Protein AF-A0AAJ2PA47-F1 (afdb_monomer_lite)

Foldseek 3Di:
DDDDPAPPDFFKKKKKWWWFDDLQTRHGDPPTDIAIWMDGFQDDPPDPHRDDTDQPDVSRHDDAQIKIAMKMAHPVRPDIDHPDPVCVNVSNGIDGDDD

Organism: NCBI:txid29562

Structure (mmCIF, N/CA/C/O backbone):
data_AF-A0AAJ2PA47-F1
#
_entry.id   AF-A0AAJ2PA47-F1
#
loop_
_atom_site.group_PDB
_atom_site.id
_atom_site.type_symbol
_atom_site.label_atom_id
_atom_site.label_alt_id
_atom_site.label_comp_id
_atom_site.label_asym_id
_atom_site.label_entity_id
_atom_site.label_seq_id
_atom_site.pdbx_PDB_ins_code
_atom_site.Cartn_x
_atom_site.Cartn_y
_atom_site.Cartn_z
_atom_site.occupancy
_atom_site.B_iso_or_equiv
_atom_site.auth_seq_id
_atom_site.auth_comp_id
_atom_site.auth_asym_id
_atom_site.auth_atom_id
_atom_site.pdbx_PDB_model_num
ATOM 1 N N . MET A 1 1 ? 16.537 3.373 6.896 1.00 30.55 1 MET A N 1
ATOM 2 C CA . MET A 1 1 ? 17.120 2.052 6.575 1.00 30.55 1 MET A CA 1
ATOM 3 C C . MET A 1 1 ? 16.456 1.559 5.300 1.00 30.55 1 MET A C 1
ATOM 5 O O . MET A 1 1 ? 15.303 1.162 5.349 1.00 30.55 1 MET A O 1
ATOM 9 N N . HIS A 1 2 ? 17.131 1.663 4.155 1.00 33.91 2 HIS A N 1
ATOM 10 C CA . HIS A 1 2 ? 16.572 1.324 2.843 1.00 33.91 2 HIS A CA 1
ATOM 11 C C . HIS A 1 2 ? 17.390 0.188 2.233 1.00 33.91 2 HIS A C 1
ATOM 13 O O . HIS A 1 2 ? 18.362 0.434 1.530 1.00 33.91 2 HIS A O 1
ATOM 19 N N . HIS A 1 3 ? 17.025 -1.063 2.509 1.00 34.19 3 HIS A N 1
ATOM 20 C CA . HIS A 1 3 ? 17.560 -2.188 1.741 1.00 34.19 3 HIS A CA 1
ATOM 21 C C . HIS A 1 3 ? 16.522 -2.609 0.693 1.00 34.19 3 HIS A C 1
ATOM 23 O O . HIS A 1 3 ? 15.747 -3.538 0.874 1.00 34.19 3 HIS A O 1
ATOM 29 N N . SER A 1 4 ? 16.513 -1.842 -0.400 1.00 46.66 4 SER A N 1
ATOM 30 C CA . SER A 1 4 ? 16.051 -2.218 -1.744 1.00 46.66 4 SER A CA 1
ATOM 31 C C . SER A 1 4 ? 14.628 -2.781 -1.956 1.00 46.66 4 SER A C 1
ATOM 33 O O . SER A 1 4 ? 14.509 -3.900 -2.452 1.00 46.66 4 SER A O 1
ATOM 35 N N . PRO A 1 5 ? 13.536 -2.007 -1.775 1.00 51.72 5 PRO A N 1
ATOM 36 C CA . PRO A 1 5 ? 12.240 -2.385 -2.353 1.00 51.72 5 PRO A CA 1
ATOM 37 C C . PRO A 1 5 ? 11.959 -1.796 -3.750 1.00 51.72 5 PRO A C 1
ATOM 39 O O . PRO A 1 5 ? 10.957 -2.160 -4.355 1.00 51.72 5 PRO A O 1
ATOM 42 N N . VAL A 1 6 ? 12.784 -0.882 -4.280 1.00 57.88 6 VAL A N 1
ATOM 43 C CA . VAL A 1 6 ? 12.347 -0.016 -5.400 1.00 57.88 6 VAL A CA 1
ATOM 44 C C . VAL A 1 6 ? 13.312 0.130 -6.579 1.00 57.88 6 VAL A C 1
ATOM 46 O O . VAL A 1 6 ? 12.890 0.591 -7.628 1.00 57.88 6 VAL A O 1
ATOM 49 N N . LYS A 1 7 ? 14.572 -0.308 -6.514 1.00 57.50 7 LYS A N 1
ATOM 50 C CA . LYS A 1 7 ? 15.458 -0.201 -7.688 1.00 57.50 7 LYS A CA 1
ATOM 51 C C . LYS A 1 7 ? 15.121 -1.290 -8.722 1.00 57.50 7 LYS A C 1
ATOM 53 O O . LYS A 1 7 ? 15.157 -2.474 -8.395 1.00 57.50 7 LYS A O 1
ATOM 58 N N . GLY A 1 8 ? 14.804 -0.902 -9.961 1.00 67.56 8 GLY A N 1
ATOM 59 C CA . GLY A 1 8 ? 14.585 -1.830 -11.088 1.00 67.56 8 GLY A CA 1
ATOM 60 C C . GLY A 1 8 ? 13.206 -2.506 -11.159 1.00 67.56 8 GLY A C 1
ATOM 61 O O . GLY A 1 8 ? 13.057 -3.527 -11.833 1.00 67.56 8 GLY A O 1
ATOM 62 N N . VAL A 1 9 ? 12.191 -1.987 -10.460 1.00 79.19 9 VAL A N 1
ATOM 63 C CA . VAL A 1 9 ? 10.796 -2.423 -10.658 1.00 79.19 9 VAL A CA 1
ATOM 64 C C . VAL A 1 9 ? 10.207 -1.792 -11.919 1.00 79.19 9 VAL A C 1
ATOM 66 O O . VAL A 1 9 ? 10.441 -0.624 -12.199 1.00 79.19 9 VAL A O 1
ATOM 69 N N . THR A 1 10 ? 9.434 -2.577 -12.669 1.00 85.88 10 THR A N 1
ATOM 70 C CA . THR A 1 10 ? 8.804 -2.183 -13.939 1.00 85.88 10 THR A CA 1
ATOM 71 C C . THR A 1 10 ? 7.321 -2.554 -13.945 1.00 85.88 10 THR A C 1
ATOM 73 O O . THR A 1 10 ? 6.855 -3.318 -13.087 1.00 85.88 10 THR A O 1
ATOM 76 N N . GLY A 1 11 ? 6.573 -2.045 -14.925 1.00 89.44 11 GLY A N 1
ATOM 77 C CA . GLY A 1 11 ? 5.177 -2.418 -15.161 1.00 89.44 11 GLY A CA 1
ATOM 78 C C . GLY A 1 11 ? 4.172 -1.798 -14.185 1.00 89.44 11 GLY A C 1
ATOM 79 O O . GLY A 1 11 ? 4.453 -0.805 -13.517 1.00 89.44 11 GLY A O 1
ATOM 80 N N . LYS A 1 12 ? 2.963 -2.368 -14.133 1.00 93.81 12 LYS A N 1
ATOM 81 C CA . LYS A 1 12 ? 1.838 -1.857 -13.333 1.00 93.81 12 LYS A CA 1
ATOM 82 C C . LYS A 1 12 ? 1.790 -2.493 -11.952 1.00 93.81 12 LYS A C 1
ATOM 84 O O . LYS A 1 12 ? 2.059 -3.686 -11.808 1.00 93.81 12 LYS A O 1
ATOM 89 N N . TRP A 1 13 ? 1.432 -1.690 -10.960 1.00 92.56 13 TRP A N 1
ATOM 90 C CA . TRP A 1 13 ? 1.390 -2.091 -9.563 1.00 92.56 13 TRP A CA 1
ATOM 91 C C . TRP A 1 13 ? 0.133 -1.585 -8.867 1.00 92.56 13 TRP A C 1
ATOM 93 O O . TRP A 1 13 ? -0.321 -0.459 -9.095 1.00 92.56 13 TRP A O 1
ATOM 103 N N . SER A 1 14 ? -0.349 -2.393 -7.932 1.00 91.88 14 SER A N 1
ATOM 104 C CA . SER A 1 14 ? -1.445 -2.095 -7.022 1.00 91.88 14 SER A CA 1
ATOM 105 C C . SER A 1 14 ? -0.931 -2.091 -5.581 1.00 91.88 14 SER A C 1
ATOM 107 O O . SER A 1 14 ? -0.362 -3.075 -5.109 1.00 91.88 14 SER A O 1
ATOM 109 N N . ALA A 1 15 ? -1.137 -0.983 -4.876 1.00 90.44 15 ALA A N 1
ATOM 110 C CA . ALA A 1 15 ? -0.926 -0.857 -3.442 1.00 90.44 15 ALA A CA 1
ATOM 111 C C . ALA A 1 15 ? -2.258 -1.008 -2.711 1.00 90.44 15 ALA A C 1
ATOM 113 O O . ALA A 1 15 ? -3.257 -0.398 -3.095 1.00 90.44 15 ALA A O 1
ATOM 114 N N . PHE A 1 16 ? -2.248 -1.772 -1.628 1.00 89.69 16 PHE A N 1
ATOM 115 C CA . PHE A 1 16 ?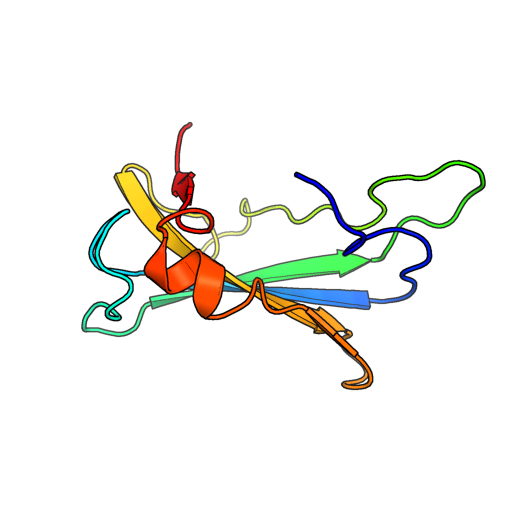 -3.378 -1.983 -0.737 1.00 89.69 16 PHE A CA 1
ATOM 116 C C . PHE A 1 16 ? -3.023 -1.408 0.628 1.00 89.69 16 PHE A C 1
ATOM 118 O O . PHE A 1 16 ? -2.053 -1.853 1.238 1.00 89.69 16 PHE A O 1
ATOM 125 N N . ALA A 1 17 ? -3.797 -0.430 1.089 1.00 89.50 17 ALA A N 1
ATOM 126 C CA . ALA A 1 17 ? -3.678 0.142 2.423 1.00 89.50 17 ALA A CA 1
ATOM 127 C C . ALA A 1 17 ? -4.803 -0.416 3.290 1.00 89.50 17 ALA A C 1
ATOM 129 O O . ALA A 1 17 ? -5.976 -0.193 2.993 1.00 89.50 17 ALA A O 1
ATOM 130 N N . THR A 1 18 ? -4.459 -1.147 4.344 1.00 89.88 18 THR A N 1
ATOM 131 C CA . THR A 1 18 ? -5.449 -1.746 5.248 1.00 89.88 18 THR A CA 1
ATOM 132 C C . THR A 1 18 ? -5.425 -1.022 6.584 1.00 89.88 18 THR A C 1
ATOM 134 O O . THR A 1 18 ? -4.348 -0.851 7.149 1.00 89.88 18 THR A O 1
ATOM 137 N N . GLU A 1 19 ? -6.586 -0.564 7.062 1.00 88.88 19 GLU A N 1
ATOM 138 C CA . GLU A 1 19 ? -6.685 0.167 8.331 1.00 88.88 19 GLU A CA 1
ATOM 139 C C . GLU A 1 19 ? -6.389 -0.762 9.520 1.00 88.88 19 GLU A C 1
ATOM 141 O O . GLU A 1 19 ? -6.927 -1.869 9.615 1.00 88.88 19 GLU A O 1
ATOM 146 N N . VAL A 1 20 ? -5.541 -0.286 10.430 1.00 86.12 20 VAL A N 1
ATOM 147 C CA . VAL A 1 20 ? -5.150 -0.966 11.672 1.00 86.12 20 VAL A CA 1
ATOM 148 C C . VAL A 1 20 ? -5.473 -0.092 12.882 1.00 86.12 20 VAL A C 1
ATOM 150 O O . VAL A 1 20 ? -5.756 1.102 12.748 1.00 86.12 20 VAL A O 1
ATOM 153 N N . LYS A 1 21 ? -5.473 -0.686 14.076 1.00 85.69 21 LYS A N 1
ATOM 154 C CA . LYS A 1 21 ? -5.900 -0.001 15.303 1.00 85.69 21 LYS A CA 1
ATOM 155 C C . LYS A 1 21 ? -5.000 1.168 15.691 1.00 85.69 21 LYS A C 1
ATOM 157 O O 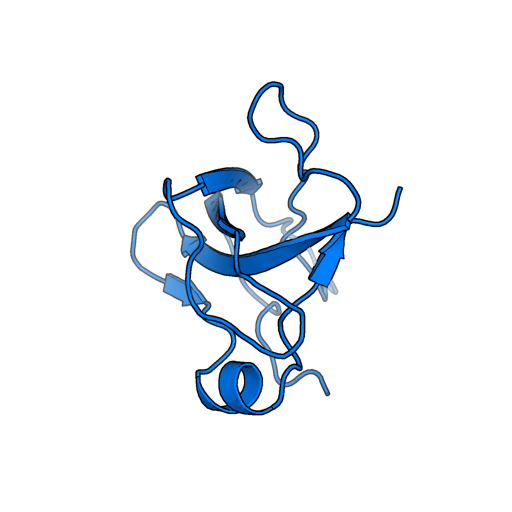. LYS A 1 21 ? -5.518 2.205 16.107 1.00 85.69 21 LYS A O 1
ATOM 162 N N . SER A 1 22 ? -3.680 1.018 15.598 1.00 81.81 22 SER A N 1
ATOM 163 C CA . SER A 1 22 ? -2.744 2.083 15.973 1.00 81.81 22 SER A CA 1
ATOM 164 C C . SER A 1 22 ? -1.368 1.911 15.335 1.00 81.81 22 SER A C 1
ATOM 166 O O . SER A 1 22 ? -1.076 0.879 14.735 1.00 81.81 22 SER A O 1
ATOM 168 N N . LEU A 1 23 ? -0.489 2.907 15.522 1.00 73.12 23 LEU A N 1
ATOM 169 C CA . LEU A 1 23 ? 0.938 2.777 15.196 1.00 73.12 23 LEU A CA 1
ATOM 170 C C . LEU A 1 23 ? 1.572 1.554 15.849 1.00 73.12 23 LEU A C 1
ATOM 172 O O . LEU A 1 23 ? 2.489 0.999 15.261 1.00 73.12 23 LEU A O 1
ATOM 176 N N . THR A 1 24 ? 1.081 1.171 17.034 1.00 76.19 24 THR A N 1
ATOM 177 C CA . THR A 1 24 ? 1.637 0.099 17.858 1.00 76.19 24 THR A CA 1
ATOM 178 C C . THR A 1 24 ? 0.846 -1.196 17.865 1.00 76.19 24 THR A C 1
ATOM 180 O O . THR A 1 24 ? 1.203 -2.130 18.580 1.00 76.19 24 THR A O 1
ATOM 183 N N . ASP A 1 25 ? -0.244 -1.237 17.108 1.00 78.25 25 ASP A N 1
ATOM 184 C CA . ASP A 1 25 ? -1.174 -2.350 17.061 1.00 78.25 25 ASP A CA 1
ATOM 185 C C . ASP A 1 25 ? -1.651 -2.542 15.620 1.00 78.25 25 ASP A C 1
ATOM 187 O O . ASP A 1 25 ? -2.566 -1.868 15.137 1.00 78.25 25 ASP A O 1
ATOM 191 N N . ASN A 1 26 ? -1.017 -3.507 14.955 1.00 75.69 26 ASN A N 1
ATOM 192 C CA . ASN A 1 26 ? -1.309 -3.900 13.581 1.00 75.69 26 ASN A CA 1
ATOM 193 C C . ASN A 1 26 ? -2.537 -4.815 13.450 1.00 75.69 26 ASN A C 1
ATOM 195 O O . ASN A 1 26 ? -2.792 -5.362 12.376 1.00 75.69 26 ASN A O 1
ATOM 199 N N . THR A 1 27 ? -3.321 -4.982 14.519 1.00 82.44 27 THR A N 1
ATOM 200 C CA . THR A 1 27 ? -4.612 -5.660 14.424 1.00 82.44 27 THR A CA 1
ATOM 201 C C . THR A 1 27 ? -5.539 -4.865 13.507 1.00 82.44 27 THR A C 1
ATOM 203 O O . THR A 1 27 ? -5.672 -3.644 13.625 1.00 82.44 27 THR A O 1
ATOM 206 N N . LEU A 1 28 ? -6.205 -5.579 12.603 1.00 84.56 28 LEU A N 1
ATOM 207 C CA . LEU A 1 28 ? -7.184 -5.015 11.681 1.00 84.56 28 LEU A CA 1
ATOM 208 C C . LEU A 1 28 ? -8.375 -4.426 12.448 1.00 84.56 28 LEU A C 1
ATOM 210 O O . LEU A 1 28 ? -8.794 -4.956 13.482 1.00 84.56 28 LEU A O 1
ATOM 214 N N . VAL A 1 29 ? -8.924 -3.331 11.931 1.00 87.19 29 VAL A N 1
ATOM 215 C CA . VAL A 1 29 ? -10.180 -2.763 12.438 1.00 87.19 29 VAL A CA 1
ATOM 216 C C . VAL A 1 29 ? -11.389 -3.538 11.901 1.00 87.19 29 VAL A C 1
ATOM 218 O O . VAL A 1 29 ? -11.323 -4.126 10.821 1.00 87.19 29 VAL A O 1
ATOM 221 N N . ASP A 1 30 ? -12.497 -3.506 12.644 1.00 87.38 30 ASP A N 1
ATOM 222 C CA . ASP A 1 30 ? -13.795 -4.048 12.229 1.00 87.38 30 ASP A CA 1
ATOM 223 C C . ASP A 1 30 ? -14.825 -2.901 12.112 1.00 87.38 30 ASP A C 1
ATOM 225 O O . ASP A 1 30 ? -14.954 -2.117 13.060 1.00 87.38 30 ASP A O 1
ATOM 229 N N . PRO A 1 31 ? -15.528 -2.738 10.973 1.00 89.75 31 PRO A N 1
ATOM 230 C CA . PRO A 1 31 ? -15.401 -3.510 9.734 1.00 89.75 31 PRO A CA 1
ATOM 231 C C . PRO A 1 31 ? -14.059 -3.290 9.025 1.00 89.75 31 PRO A C 1
ATOM 233 O O . PRO A 1 31 ? -13.488 -2.198 9.080 1.00 89.75 31 PRO A O 1
ATOM 236 N N . LEU A 1 32 ? -13.590 -4.319 8.309 1.00 88.38 32 LEU A N 1
ATOM 237 C CA . LEU A 1 32 ? -12.354 -4.259 7.526 1.00 88.38 32 LEU A CA 1
ATOM 238 C C . LEU A 1 32 ? -12.417 -3.129 6.491 1.00 88.38 32 LEU A C 1
ATOM 240 O O . LEU A 1 32 ? -13.300 -3.094 5.631 1.00 88.38 32 LEU A O 1
ATOM 244 N N . LYS A 1 33 ? -11.425 -2.239 6.528 1.00 89.75 33 LYS A N 1
ATOM 245 C CA . LYS A 1 33 ? -11.288 -1.132 5.580 1.00 89.75 33 LYS A CA 1
ATOM 246 C C . LYS A 1 33 ? -10.001 -1.267 4.782 1.00 89.75 33 LYS A C 1
ATOM 248 O O . LYS A 1 33 ? -8.906 -1.144 5.327 1.00 89.75 33 LYS A O 1
ATOM 253 N N . VAL A 1 34 ? -10.153 -1.471 3.476 1.00 91.31 34 VAL A N 1
ATOM 254 C CA . VAL A 1 34 ? -9.045 -1.537 2.518 1.00 91.31 34 VAL A CA 1
ATOM 255 C C . VAL A 1 34 ? -9.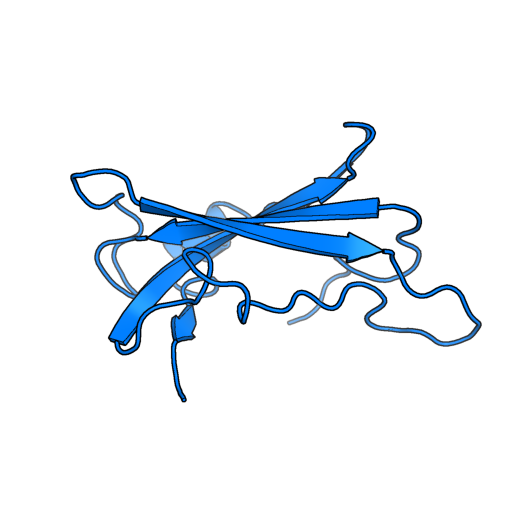201 -0.415 1.501 1.00 91.31 34 VAL A C 1
ATOM 257 O O . VAL A 1 34 ? -10.268 -0.247 0.910 1.00 91.31 34 VAL A O 1
ATOM 260 N N . LYS A 1 35 ? -8.129 0.343 1.285 1.00 92.25 35 LYS A N 1
ATOM 261 C CA . LYS A 1 35 ? -8.000 1.303 0.189 1.00 92.25 35 LYS A CA 1
ATOM 262 C C . LYS A 1 35 ? -7.050 0.732 -0.861 1.00 92.25 35 LYS A C 1
ATOM 264 O O . LYS A 1 35 ? -6.119 -0.002 -0.528 1.00 92.25 35 LYS A O 1
ATOM 269 N N . VAL A 1 36 ? -7.235 1.114 -2.121 1.00 92.88 36 VAL A N 1
ATOM 270 C CA . VAL A 1 36 ? -6.392 0.696 -3.246 1.00 92.88 36 VAL A CA 1
ATOM 271 C C . VAL A 1 36 ? -5.906 1.897 -4.052 1.00 92.88 36 VAL A C 1
ATOM 273 O O . VAL A 1 36 ? -6.704 2.704 -4.532 1.00 92.88 36 VAL A O 1
ATOM 276 N N . ALA A 1 37 ? -4.597 1.955 -4.281 1.00 91.44 37 ALA A N 1
ATOM 277 C CA . ALA A 1 37 ? -3.959 2.864 -5.225 1.00 91.44 37 ALA A CA 1
ATOM 278 C C . ALA A 1 37 ? -3.246 2.056 -6.310 1.00 91.44 37 ALA A C 1
ATOM 280 O O . ALA A 1 37 ? -2.713 0.981 -6.052 1.00 91.44 37 ALA A O 1
ATOM 281 N N . ARG A 1 38 ? -3.228 2.566 -7.541 1.00 92.75 38 ARG A N 1
ATOM 282 C CA . ARG A 1 38 ? -2.541 1.918 -8.666 1.00 92.75 38 ARG A CA 1
ATOM 283 C C . ARG A 1 38 ? -1.558 2.878 -9.297 1.00 92.75 38 ARG A C 1
ATOM 285 O O . ARG A 1 38 ? -1.852 4.068 -9.394 1.00 92.75 38 ARG A O 1
ATOM 292 N N . THR A 1 39 ? -0.428 2.354 -9.741 1.00 91.38 39 THR A N 1
ATOM 293 C CA . THR A 1 39 ? 0.603 3.127 -10.425 1.00 91.38 39 THR A CA 1
ATOM 294 C C . THR A 1 39 ? 1.286 2.295 -11.503 1.00 91.38 39 THR A C 1
ATOM 296 O O . THR A 1 39 ? 1.118 1.078 -11.569 1.00 91.38 39 THR A O 1
ATOM 299 N N . THR A 1 40 ? 2.037 2.958 -12.371 1.00 92.12 40 THR A N 1
ATOM 300 C CA . THR A 1 40 ? 2.966 2.308 -13.301 1.00 92.12 40 THR A CA 1
ATOM 301 C C . THR A 1 40 ? 4.364 2.752 -12.912 1.00 92.12 40 THR A C 1
ATOM 303 O O . THR A 1 40 ? 4.572 3.938 -12.662 1.00 92.12 40 THR A O 1
ATOM 306 N N . ALA A 1 41 ? 5.290 1.803 -12.808 1.00 89.31 41 ALA A N 1
ATOM 307 C CA . ALA A 1 41 ? 6.675 2.099 -12.493 1.00 89.31 41 ALA A CA 1
ATOM 308 C C . ALA A 1 41 ? 7.256 3.059 -13.535 1.00 89.31 41 ALA A C 1
ATOM 310 O O . ALA A 1 41 ? 7.089 2.851 -14.737 1.00 89.31 41 ALA A O 1
ATOM 311 N N . ILE A 1 42 ? 7.913 4.112 -13.063 1.00 85.81 42 ILE A N 1
ATOM 312 C CA . ILE A 1 42 ? 8.584 5.079 -13.926 1.00 85.81 42 ILE A CA 1
ATOM 313 C C . ILE A 1 42 ? 9.883 4.441 -14.424 1.00 85.81 42 ILE A C 1
ATOM 315 O O . ILE A 1 42 ? 10.704 4.000 -13.626 1.00 85.81 42 ILE A O 1
ATOM 319 N N . GLU A 1 43 ? 10.073 4.385 -15.736 1.00 81.75 43 GLU A N 1
ATOM 320 C CA . GLU A 1 43 ? 11.276 3.815 -16.346 1.00 81.75 43 GLU A CA 1
ATOM 321 C C . GLU A 1 43 ? 12.259 4.930 -16.720 1.00 81.75 43 GLU A C 1
ATOM 323 O O . GLU A 1 43 ? 11.855 5.995 -17.188 1.00 81.75 43 GLU A O 1
ATOM 328 N N . GLY A 1 44 ? 13.551 4.701 -16.487 1.00 75.88 44 GLY A N 1
ATOM 329 C CA . GLY A 1 44 ? 14.606 5.666 -16.785 1.00 75.88 44 GLY A CA 1
ATOM 330 C C . GLY A 1 44 ? 15.882 5.420 -15.984 1.00 75.88 44 GLY A C 1
ATOM 331 O O . GLY A 1 44 ? 15.876 4.734 -14.957 1.00 75.88 44 GLY A O 1
ATOM 332 N N . ASP A 1 45 ? 16.981 5.998 -16.459 1.00 72.06 45 ASP A N 1
ATOM 333 C CA . ASP A 1 45 ? 18.271 5.915 -15.783 1.00 72.06 45 ASP A CA 1
ATOM 334 C C . ASP A 1 45 ? 18.247 6.709 -14.466 1.00 72.06 45 ASP A C 1
ATOM 336 O O . ASP A 1 45 ? 17.667 7.789 -14.375 1.00 72.06 45 ASP A O 1
ATOM 340 N N . ASN A 1 46 ? 18.896 6.170 -13.429 1.00 74.44 46 ASN A N 1
ATOM 341 C CA . ASN A 1 46 ? 19.024 6.777 -12.093 1.00 74.44 46 ASN A CA 1
ATOM 342 C C . ASN A 1 46 ? 17.718 7.005 -11.306 1.00 74.44 46 ASN A C 1
ATOM 344 O O . ASN A 1 46 ? 17.710 7.772 -10.343 1.00 74.44 46 ASN A O 1
ATOM 348 N N . ILE A 1 47 ? 16.627 6.308 -11.635 1.00 73.38 47 ILE A N 1
ATOM 349 C CA . ILE A 1 47 ? 15.403 6.360 -10.824 1.00 73.38 47 ILE A CA 1
ATOM 350 C C . ILE A 1 47 ? 15.546 5.455 -9.596 1.00 73.38 47 ILE A C 1
ATOM 352 O O . ILE A 1 47 ? 15.564 4.228 -9.694 1.00 73.38 47 ILE A O 1
ATOM 356 N N . GLU A 1 48 ? 15.628 6.074 -8.421 1.00 69.75 48 GLU A N 1
ATOM 357 C CA . GLU A 1 48 ? 15.760 5.359 -7.148 1.00 69.75 48 GLU A CA 1
ATOM 358 C C . GLU A 1 48 ? 14.410 4.844 -6.619 1.00 69.75 48 GLU A C 1
ATOM 360 O O . GLU A 1 48 ? 14.343 3.732 -6.098 1.00 69.75 48 GLU A O 1
ATOM 365 N N . PHE A 1 49 ? 13.323 5.602 -6.828 1.00 75.44 49 PHE A N 1
ATOM 366 C CA . PHE A 1 49 ? 11.963 5.286 -6.364 1.00 75.44 49 PHE A CA 1
ATOM 367 C C . PHE A 1 49 ? 10.953 5.333 -7.530 1.00 75.44 49 PHE A C 1
ATOM 369 O O . PHE A 1 49 ? 10.280 6.344 -7.724 1.00 75.44 49 PHE A O 1
ATOM 376 N N . PRO A 1 50 ? 10.814 4.256 -8.325 1.00 82.25 50 PRO A N 1
ATOM 377 C CA . PRO A 1 50 ? 9.999 4.267 -9.538 1.00 82.25 50 PRO A CA 1
ATOM 378 C C . PRO A 1 50 ? 8.498 4.132 -9.274 1.00 82.25 50 PRO A C 1
ATOM 380 O O . PRO A 1 50 ? 7.697 4.359 -10.176 1.00 82.25 50 PRO A O 1
ATOM 383 N N . LEU A 1 51 ? 8.095 3.729 -8.066 1.00 84.12 51 LEU A N 1
ATOM 384 C CA . LEU A 1 51 ? 6.695 3.523 -7.704 1.00 84.12 51 LEU A CA 1
ATOM 385 C C . LEU A 1 51 ? 6.178 4.703 -6.884 1.00 84.12 51 LEU A C 1
ATOM 387 O O . LEU A 1 51 ? 6.580 4.894 -5.740 1.00 84.12 51 LEU A O 1
ATOM 391 N N . ILE A 1 52 ? 5.237 5.454 -7.457 1.00 85.19 52 ILE A N 1
ATOM 392 C CA . ILE A 1 52 ? 4.560 6.566 -6.781 1.00 85.19 52 ILE A CA 1
ATOM 393 C C . ILE A 1 52 ? 3.067 6.253 -6.706 1.00 85.19 52 ILE A C 1
ATOM 395 O O . ILE A 1 52 ? 2.383 6.228 -7.730 1.00 85.19 52 ILE A O 1
ATOM 399 N N . PHE A 1 53 ? 2.549 6.027 -5.498 1.00 85.69 53 PHE A N 1
ATOM 400 C CA . PHE A 1 53 ? 1.128 5.764 -5.258 1.00 85.69 53 PHE A CA 1
ATOM 401 C C . PHE A 1 53 ? 0.432 7.013 -4.733 1.00 85.69 53 PHE A C 1
ATOM 403 O O . PHE A 1 53 ? 0.890 7.632 -3.776 1.00 85.69 53 PHE A O 1
ATOM 410 N N . ARG A 1 54 ? -0.697 7.366 -5.352 1.00 87.56 54 ARG A N 1
ATOM 411 C CA . ARG A 1 54 ? -1.541 8.484 -4.924 1.00 87.56 54 ARG A CA 1
ATOM 412 C C . ARG A 1 54 ? -2.854 7.965 -4.354 1.00 87.56 54 ARG A C 1
ATOM 414 O O . ARG A 1 54 ? -3.524 7.141 -4.977 1.00 87.56 54 ARG A O 1
ATOM 421 N N . TRP A 1 55 ? -3.203 8.470 -3.175 1.00 88.06 55 TRP A N 1
ATOM 422 C CA . TRP A 1 55 ? -4.413 8.127 -2.426 1.00 88.06 55 TRP A CA 1
ATOM 423 C C . TRP A 1 55 ? -5.396 9.298 -2.443 1.00 88.06 55 TRP A C 1
ATOM 425 O O . TRP A 1 55 ? -5.817 9.802 -1.407 1.00 88.06 55 TRP A O 1
ATOM 435 N N . ASP A 1 56 ? -5.706 9.789 -3.634 1.00 83.69 56 ASP A N 1
ATOM 436 C CA . ASP A 1 56 ? -6.547 10.967 -3.866 1.00 83.69 56 ASP A CA 1
ATOM 437 C C . ASP A 1 56 ? -7.887 10.619 -4.532 1.00 83.69 56 ASP A C 1
ATOM 439 O O . ASP A 1 56 ? -8.813 11.429 -4.534 1.00 83.69 56 ASP A O 1
ATOM 443 N N . LYS A 1 57 ? -8.032 9.392 -5.049 1.00 85.19 57 LYS A N 1
ATOM 444 C CA . LYS A 1 57 ? -9.274 8.925 -5.672 1.00 85.19 57 LYS A CA 1
ATOM 445 C C . LYS A 1 57 ? -10.422 8.840 -4.665 1.00 85.19 57 LYS A C 1
ATOM 447 O O . LYS A 1 57 ? -10.255 8.395 -3.527 1.00 85.19 57 LYS A O 1
ATOM 452 N N . GLN A 1 58 ? -11.621 9.201 -5.121 1.00 83.56 58 GLN A N 1
ATOM 453 C CA . GLN A 1 58 ? -12.844 9.131 -4.322 1.00 83.56 58 GLN A CA 1
ATOM 454 C C . GLN A 1 58 ? -13.060 7.711 -3.769 1.00 83.56 58 GLN A C 1
ATOM 456 O O . GLN A 1 58 ? -12.916 6.722 -4.486 1.00 83.56 58 GLN A O 1
ATOM 461 N N . GLY A 1 59 ? -13.339 7.608 -2.466 1.00 84.62 59 GLY A N 1
ATOM 462 C CA . GLY A 1 59 ? -13.476 6.332 -1.749 1.00 84.62 59 GLY A CA 1
ATOM 463 C C . GLY A 1 59 ? -12.157 5.612 -1.428 1.00 84.62 59 GLY A C 1
ATOM 464 O O . GLY A 1 59 ? -12.145 4.742 -0.562 1.00 84.62 59 GLY A O 1
ATOM 465 N N . GLN A 1 60 ? -11.044 6.006 -2.054 1.00 89.31 60 GLN A N 1
ATOM 466 C CA . GLN A 1 60 ? -9.707 5.428 -1.851 1.00 89.31 60 GLN A CA 1
ATOM 467 C C . GLN A 1 60 ? -8.752 6.365 -1.104 1.00 89.31 60 GLN A C 1
ATOM 469 O O . GLN A 1 60 ? -7.615 5.995 -0.822 1.00 89.31 60 GLN A O 1
ATOM 474 N N . LYS A 1 61 ? -9.214 7.573 -0.767 1.00 90.38 61 LYS A N 1
ATOM 475 C CA . LYS A 1 61 ? -8.460 8.519 0.049 1.00 90.38 61 LYS A CA 1
ATOM 476 C C . LYS A 1 61 ? -8.203 7.951 1.445 1.00 90.38 61 LYS A C 1
ATOM 478 O O . LYS A 1 61 ? -9.109 7.374 2.057 1.00 90.38 61 LYS A O 1
ATOM 483 N N . LEU A 1 62 ? -6.971 8.119 1.926 1.00 86.88 62 LEU A N 1
ATOM 484 C CA . LEU A 1 62 ? -6.615 7.807 3.309 1.00 86.88 62 LEU A CA 1
ATOM 485 C C . LEU A 1 62 ? -7.261 8.835 4.240 1.00 86.88 62 LEU A C 1
ATOM 487 O O . LEU A 1 62 ? -7.288 10.032 3.950 1.00 86.88 62 LEU A O 1
ATOM 491 N N . GLU A 1 63 ? -7.816 8.358 5.345 1.00 88.38 63 GLU A N 1
ATOM 492 C CA . GLU A 1 63 ? -8.543 9.197 6.292 1.00 88.38 63 GLU A CA 1
ATOM 493 C C . GLU A 1 63 ? -7.572 9.754 7.343 1.00 88.38 63 GLU A C 1
ATOM 495 O O . GLU A 1 63 ? -6.736 9.027 7.880 1.00 88.38 63 GLU A O 1
ATOM 500 N N . LYS A 1 64 ? -7.676 11.057 7.636 1.00 84.19 64 LYS A N 1
ATOM 501 C CA . LYS A 1 64 ? -6.819 11.730 8.623 1.00 84.19 64 LYS A CA 1
ATOM 502 C C . LYS A 1 64 ? -6.928 11.033 9.981 1.00 84.19 64 LYS A C 1
ATOM 504 O O . LYS A 1 64 ? -8.015 10.628 10.391 1.00 84.19 64 LYS A O 1
ATOM 509 N N . SER A 1 65 ? -5.798 10.912 10.678 1.00 82.81 65 SER A N 1
ATOM 510 C CA . SER A 1 65 ? -5.700 10.253 11.994 1.00 82.81 65 SER A CA 1
ATOM 511 C C . SER A 1 65 ? -6.015 8.751 11.999 1.00 82.81 65 SER A C 1
ATOM 513 O O . SER A 1 65 ? -6.190 8.172 13.070 1.00 82.81 65 SER A O 1
ATOM 515 N N . LYS A 1 66 ? -6.075 8.110 10.826 1.00 86.94 66 LYS A N 1
ATOM 516 C CA . LYS A 1 66 ? -6.109 6.651 10.702 1.00 86.94 66 LYS A CA 1
ATOM 517 C C . LYS A 1 66 ? -4.716 6.084 10.456 1.00 86.94 66 LYS A C 1
ATOM 519 O O . LYS A 1 66 ? -3.808 6.786 10.004 1.00 86.94 66 LYS A O 1
ATOM 524 N N . PHE A 1 67 ? -4.585 4.803 10.769 1.00 86.25 67 PHE A N 1
ATOM 525 C CA . PHE A 1 67 ? -3.345 4.047 10.697 1.00 86.25 67 PHE A CA 1
ATOM 526 C C . PHE A 1 67 ? -3.494 2.958 9.649 1.00 86.25 67 PHE A C 1
ATOM 528 O O . PHE A 1 67 ? -4.523 2.286 9.614 1.00 86.25 67 PHE A O 1
ATOM 535 N N . TYR A 1 68 ? -2.484 2.788 8.801 1.00 84.94 68 TYR A N 1
ATOM 536 C CA . TYR A 1 68 ? -2.539 1.825 7.708 1.00 84.94 68 TYR A CA 1
ATOM 537 C C . TYR A 1 68 ? -1.255 1.010 7.608 1.00 84.94 68 TYR A C 1
ATOM 539 O O . TYR A 1 68 ? -0.162 1.558 7.752 1.00 84.94 68 TYR A O 1
ATOM 547 N N . THR A 1 69 ? -1.413 -0.271 7.275 1.00 84.94 69 THR A N 1
ATOM 548 C CA . THR A 1 69 ? -0.341 -1.124 6.746 1.00 84.94 69 THR A CA 1
ATOM 549 C C . THR A 1 69 ? -0.463 -1.237 5.226 1.00 84.94 69 THR A C 1
ATOM 551 O O . THR A 1 69 ? -1.574 -1.183 4.686 1.00 84.94 69 THR A O 1
ATOM 554 N N . PHE A 1 70 ? 0.663 -1.397 4.526 1.00 84.19 70 PHE A N 1
ATOM 555 C CA . PHE A 1 70 ? 0.718 -1.380 3.064 1.00 84.19 70 PHE A CA 1
ATOM 556 C C . PHE A 1 70 ? 1.274 -2.677 2.480 1.00 84.19 70 PHE A C 1
ATOM 558 O O . PHE A 1 70 ? 2.317 -3.180 2.895 1.00 84.19 70 PHE A O 1
ATOM 565 N N . ILE A 1 71 ? 0.602 -3.179 1.444 1.00 86.19 71 ILE A N 1
ATOM 566 C CA . ILE A 1 71 ? 1.071 -4.296 0.620 1.00 86.19 71 ILE A CA 1
ATOM 567 C C . ILE A 1 71 ? 1.073 -3.856 -0.838 1.00 86.19 71 ILE A C 1
ATOM 569 O O . ILE A 1 71 ? 0.079 -3.314 -1.318 1.00 86.19 71 ILE A O 1
ATOM 573 N N . PHE A 1 72 ? 2.152 -4.145 -1.563 1.00 86.56 72 PHE A N 1
ATOM 574 C CA . PHE A 1 72 ? 2.275 -3.816 -2.980 1.00 86.56 72 PHE A CA 1
ATOM 575 C C . PHE A 1 72 ? 2.358 -5.091 -3.800 1.00 86.56 72 PHE A C 1
ATOM 577 O O . PHE A 1 72 ? 3.151 -5.988 -3.513 1.00 86.56 72 PHE A O 1
ATOM 584 N N . TRP A 1 73 ? 1.559 -5.151 -4.850 1.00 89.00 73 TRP A N 1
ATOM 585 C CA . TRP A 1 73 ? 1.550 -6.237 -5.811 1.00 89.00 73 TRP A CA 1
ATOM 586 C C . TRP A 1 73 ? 1.830 -5.685 -7.191 1.00 89.00 73 TRP A C 1
ATOM 588 O O . TRP A 1 73 ? 1.275 -4.656 -7.573 1.00 89.00 73 TRP A O 1
ATOM 598 N N . LYS A 1 74 ? 2.661 -6.387 -7.954 1.00 91.06 74 LYS A N 1
ATOM 599 C CA . LYS A 1 74 ? 2.694 -6.194 -9.397 1.00 91.06 74 LYS A CA 1
ATOM 600 C C . LYS A 1 74 ? 1.417 -6.800 -9.970 1.00 91.06 74 LYS A C 1
ATOM 602 O O . LYS A 1 74 ? 1.022 -7.892 -9.566 1.00 91.06 74 LYS A O 1
ATOM 607 N N . ASP A 1 75 ? 0.770 -6.098 -10.892 1.00 89.50 75 ASP A N 1
ATOM 608 C CA . ASP A 1 75 ? -0.552 -6.487 -11.402 1.00 89.50 75 ASP A CA 1
ATOM 609 C C . ASP A 1 75 ? -0.523 -7.825 -12.166 1.00 89.50 75 ASP A C 1
ATOM 611 O O . ASP A 1 75 ? -1.548 -8.488 -12.289 1.00 89.50 75 ASP A O 1
ATOM 615 N N . ASP A 1 76 ? 0.651 -8.250 -12.644 1.00 88.06 76 ASP A N 1
ATOM 616 C CA . ASP A 1 76 ? 0.865 -9.562 -13.271 1.00 88.06 76 ASP A CA 1
ATOM 617 C C . ASP A 1 76 ? 1.050 -10.713 -12.262 1.00 88.06 76 ASP A C 1
ATOM 619 O O . ASP A 1 76 ? 1.297 -11.850 -12.657 1.00 88.06 76 ASP A O 1
ATOM 623 N N . GLY A 1 77 ? 0.979 -10.429 -10.958 1.00 85.00 77 GLY A N 1
ATOM 624 C CA . GLY A 1 77 ? 1.124 -11.407 -9.880 1.00 85.00 77 GLY A CA 1
ATOM 625 C C . GLY A 1 77 ? 2.552 -11.908 -9.644 1.00 85.00 77 GLY A C 1
ATOM 626 O O . GLY A 1 77 ? 2.782 -12.649 -8.691 1.00 85.00 77 GLY A O 1
ATOM 627 N N . SER A 1 78 ? 3.532 -11.492 -10.454 1.00 83.69 78 SER A N 1
ATOM 628 C CA . SER A 1 78 ? 4.903 -12.022 -10.390 1.00 83.69 78 SER A CA 1
ATOM 629 C C . SER A 1 78 ? 5.704 -11.519 -9.191 1.00 83.69 78 SER A C 1
ATOM 631 O O . SER A 1 78 ? 6.705 -12.129 -8.812 1.00 83.69 78 SER A O 1
ATOM 633 N N . LYS A 1 79 ? 5.300 -10.389 -8.599 1.00 82.94 79 LYS A N 1
ATOM 634 C CA . LYS A 1 79 ? 6.003 -9.772 -7.473 1.00 82.94 79 LYS A CA 1
ATOM 635 C C . LYS A 1 79 ? 5.034 -9.256 -6.423 1.00 82.94 79 LYS A C 1
ATOM 637 O O . LYS A 1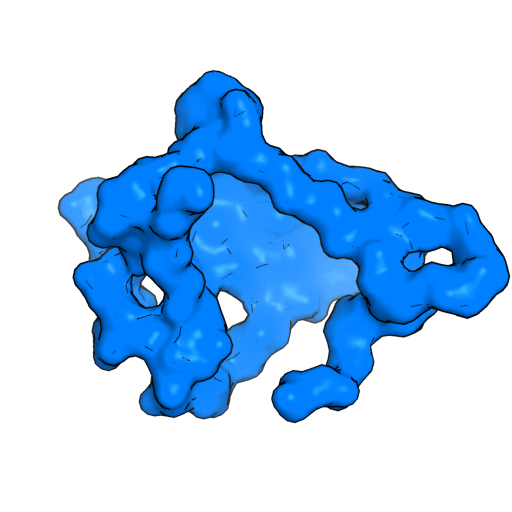 79 ? 4.035 -8.609 -6.734 1.00 82.94 79 LYS A O 1
ATOM 642 N N . LYS A 1 80 ? 5.411 -9.484 -5.168 1.00 83.00 80 LYS A N 1
ATOM 643 C CA . LYS A 1 80 ? 4.786 -8.922 -3.976 1.00 83.00 80 LYS A CA 1
ATOM 644 C C . LYS A 1 80 ? 5.868 -8.249 -3.146 1.00 83.00 80 LYS A C 1
ATOM 646 O O . LYS A 1 80 ? 6.877 -8.876 -2.836 1.00 83.00 80 LYS A O 1
ATOM 651 N N . ILE A 1 81 ? 5.646 -6.998 -2.771 1.00 77.38 81 ILE A N 1
ATOM 652 C CA . ILE A 1 81 ? 6.456 -6.294 -1.783 1.00 77.38 81 ILE A CA 1
ATOM 653 C C . ILE A 1 81 ? 5.592 -6.179 -0.533 1.00 77.38 81 ILE A C 1
ATOM 655 O O . ILE A 1 81 ? 4.542 -5.535 -0.528 1.00 77.38 81 ILE A O 1
ATOM 659 N N . VAL A 1 82 ? 6.032 -6.863 0.514 1.00 67.00 82 VAL A N 1
ATOM 660 C CA . VAL A 1 82 ? 5.502 -6.725 1.867 1.00 67.00 82 VAL A CA 1
ATOM 661 C C . VAL A 1 82 ? 6.622 -6.126 2.687 1.00 67.00 82 VAL A C 1
ATOM 663 O O . VAL A 1 82 ? 7.730 -6.667 2.687 1.00 67.00 82 VAL A O 1
ATOM 666 N N . PHE A 1 83 ? 6.354 -5.026 3.376 1.00 58.38 83 PHE A N 1
ATOM 667 C CA . PHE A 1 83 ? 7.266 -4.596 4.420 1.00 58.38 83 PHE A CA 1
ATOM 668 C C . PHE A 1 83 ? 7.125 -5.606 5.580 1.00 58.38 83 PHE A C 1
ATOM 670 O O . PHE A 1 83 ? 6.032 -5.894 6.055 1.00 58.38 83 PHE A O 1
ATOM 677 N N . ASN A 1 84 ? 8.218 -6.328 5.832 1.00 46.59 84 ASN A N 1
ATOM 678 C CA . ASN A 1 84 ? 8.331 -7.590 6.577 1.00 46.59 84 ASN A CA 1
ATOM 679 C C . ASN A 1 84 ? 7.598 -7.593 7.942 1.00 46.59 84 ASN A C 1
ATOM 681 O O . ASN A 1 84 ? 7.594 -6.594 8.652 1.00 46.59 84 ASN A O 1
ATOM 685 N N . SER A 1 85 ? 7.079 -8.749 8.373 1.00 45.53 85 SER A N 1
ATOM 686 C CA . SER A 1 85 ? 6.489 -8.984 9.705 1.00 45.53 85 SER A CA 1
ATOM 687 C C . SER A 1 85 ? 7.354 -8.498 10.880 1.00 45.53 85 SER A C 1
ATOM 689 O O . SER A 1 85 ? 6.820 -8.026 11.877 1.00 45.53 85 SER A O 1
ATOM 691 N N . ARG A 1 86 ? 8.684 -8.512 10.753 1.00 44.34 86 ARG A N 1
ATOM 692 C CA . ARG A 1 86 ? 9.606 -7.977 11.767 1.00 44.34 86 ARG A CA 1
ATOM 693 C C . ARG A 1 86 ? 9.519 -6.452 11.940 1.00 44.34 86 ARG A C 1
ATOM 695 O O . ARG A 1 86 ? 9.813 -5.950 13.016 1.00 44.34 86 ARG A O 1
ATOM 702 N N . HIS A 1 87 ? 9.122 -5.709 10.909 1.00 49.41 87 HIS A N 1
ATOM 703 C CA . HIS A 1 87 ? 8.892 -4.262 10.990 1.00 49.41 87 HIS A CA 1
ATOM 704 C C . HIS A 1 87 ? 7.462 -3.916 11.437 1.00 49.41 87 HIS A C 1
ATOM 706 O O . HIS A 1 87 ? 7.267 -2.893 12.092 1.00 49.41 87 HIS A O 1
ATOM 712 N N . ILE A 1 88 ? 6.503 -4.813 11.189 1.00 46.75 88 ILE A N 1
ATOM 713 C CA . ILE A 1 88 ? 5.157 -4.808 11.787 1.00 46.75 88 ILE A CA 1
ATOM 714 C C . ILE A 1 88 ? 5.244 -5.017 13.312 1.00 46.75 88 ILE A C 1
ATOM 716 O O . ILE A 1 88 ? 4.568 -4.323 14.062 1.00 46.75 88 ILE A O 1
ATOM 720 N N . GLU A 1 89 ? 6.113 -5.911 13.794 1.00 46.34 89 GLU A N 1
ATOM 721 C CA . GLU A 1 89 ? 6.374 -6.105 15.234 1.00 46.34 89 GLU A CA 1
ATOM 722 C C . GLU A 1 89 ? 7.129 -4.929 15.885 1.00 46.34 89 GLU A C 1
ATOM 724 O O . GLU A 1 89 ? 7.057 -4.738 17.096 1.00 46.34 89 GLU A O 1
ATOM 729 N N . GLN A 1 90 ? 7.850 -4.130 15.091 1.00 48.31 90 GLN A N 1
ATOM 730 C CA . GLN A 1 90 ? 8.661 -2.997 15.557 1.00 48.31 90 GLN A CA 1
ATOM 731 C C . GLN A 1 90 ? 8.025 -1.618 15.298 1.00 48.31 90 GLN A C 1
ATOM 733 O O . GLN A 1 90 ? 8.670 -0.609 15.569 1.00 48.31 90 GLN A O 1
ATOM 738 N N . ASN A 1 91 ? 6.781 -1.550 14.806 1.00 47.34 91 ASN A N 1
ATOM 739 C CA . ASN A 1 91 ? 6.053 -0.308 14.468 1.00 47.34 91 ASN A CA 1
ATOM 740 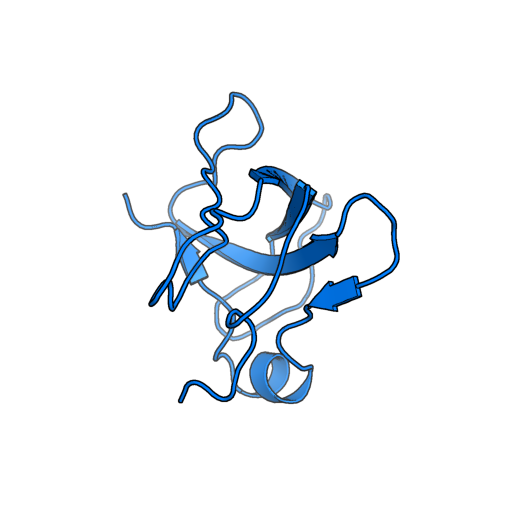C C . ASN A 1 91 ? 6.708 0.601 13.431 1.00 47.34 91 ASN A C 1
ATOM 742 O O . ASN A 1 91 ? 6.497 1.812 13.434 1.00 47.34 91 ASN A O 1
ATOM 746 N N . ASN A 1 92 ? 7.478 0.024 12.516 1.00 50.62 92 ASN A N 1
ATOM 747 C CA . ASN A 1 92 ? 8.192 0.798 11.504 1.00 50.62 92 ASN A CA 1
ATOM 748 C C . ASN A 1 92 ? 7.390 1.006 10.207 1.00 50.62 92 ASN A C 1
ATOM 750 O O . ASN A 1 92 ? 7.815 1.800 9.373 1.00 50.62 92 ASN A O 1
ATOM 754 N N . ASP A 1 93 ? 6.240 0.338 10.045 1.00 53.12 93 ASP A N 1
ATOM 755 C CA . ASP A 1 93 ? 5.455 0.335 8.795 1.00 53.12 93 ASP A CA 1
ATOM 756 C C . ASP A 1 93 ? 4.019 0.852 8.951 1.00 53.12 93 ASP A C 1
ATOM 758 O O . ASP A 1 93 ? 3.202 0.730 8.031 1.00 53.12 93 ASP A O 1
ATOM 762 N N . THR A 1 94 ? 3.696 1.427 10.108 1.00 47.88 94 THR A N 1
ATOM 763 C CA . THR A 1 94 ? 2.407 2.076 10.314 1.00 47.88 94 THR A CA 1
ATOM 764 C C . THR A 1 94 ? 2.562 3.561 10.051 1.00 47.88 94 THR A C 1
ATOM 766 O O . THR A 1 94 ? 3.287 4.263 10.752 1.00 47.88 94 THR A O 1
ATOM 769 N N . PHE A 1 95 ? 1.866 4.055 9.034 1.00 56.50 95 PHE A N 1
ATOM 770 C CA . PHE A 1 95 ? 1.916 5.466 8.670 1.00 56.50 95 PHE A CA 1
ATOM 771 C C . PHE A 1 95 ? 0.639 6.146 9.151 1.00 56.50 95 PHE A C 1
ATOM 773 O O . PHE A 1 95 ? -0.470 5.706 8.831 1.00 56.50 95 PHE A O 1
ATOM 780 N N . GLN A 1 96 ? 0.788 7.221 9.926 1.00 50.38 96 GLN A N 1
ATOM 781 C CA . GLN A 1 96 ? -0.322 8.123 10.202 1.00 50.38 96 GLN A CA 1
ATOM 782 C C . GLN A 1 96 ? -0.567 8.967 8.952 1.00 50.38 96 GLN A C 1
ATOM 784 O O . GLN A 1 96 ? 0.342 9.638 8.466 1.00 50.38 96 GLN A O 1
ATOM 789 N N . ALA A 1 97 ? -1.797 8.960 8.440 1.00 53.88 97 ALA A N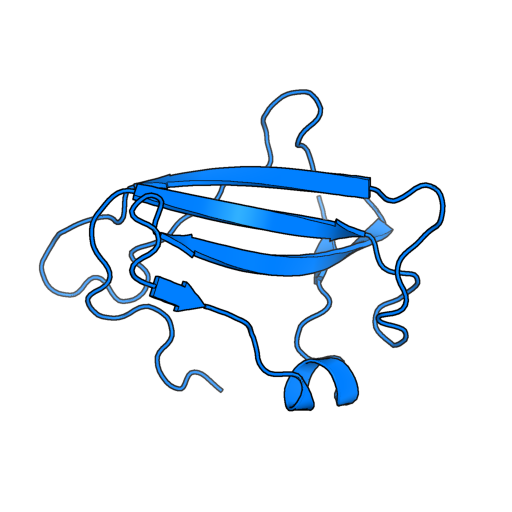 1
ATOM 790 C CA . ALA A 1 97 ? -2.173 9.875 7.371 1.00 53.88 97 ALA A CA 1
ATOM 791 C C . ALA A 1 97 ? -2.206 11.317 7.913 1.00 53.88 97 ALA A C 1
ATOM 793 O O . ALA A 1 97 ? -3.108 11.687 8.676 1.00 53.88 97 ALA A O 1
ATOM 794 N N . THR A 1 98 ? -1.205 12.111 7.535 1.00 48.06 98 THR A N 1
ATOM 795 C CA . THR A 1 98 ? -1.144 13.563 7.742 1.00 48.06 98 THR A CA 1
ATOM 796 C C . THR A 1 98 ? -1.606 14.278 6.470 1.00 48.06 98 THR A C 1
ATOM 798 O O . THR A 1 98 ? -1.470 13.725 5.380 1.00 48.06 98 THR A O 1
ATOM 801 N N . GLU A 1 99 ? -2.214 15.457 6.620 1.00 37.12 99 GLU A N 1
ATOM 802 C CA . GLU A 1 99 ? -2.682 16.297 5.498 1.00 37.12 99 GLU A CA 1
ATOM 803 C C . GLU A 1 99 ? -1.574 16.701 4.524 1.00 37.12 99 GLU A C 1
ATOM 805 O O . GLU A 1 99 ? -0.430 16.911 4.988 1.00 37.12 99 GLU A O 1
#

Radius of gyration: 13.94 Å; chains: 1; bounding box: 34×28×35 Å

Sequence (99 aa):
MHHSPVKGVTGKWSAFATEVKSLTDNTLVDPLKVKVARTTAIEGDNIEFPLIFRWDKQGQKLEKSKFYTFIFWKDDGSKKIVFNSRHIEQNNDTFQATE

pLDDT: mean 75.84, std 17.23, range [30.55, 93.81]

Secondary structure (DSSP, 8-state):
---SSSTT--SEEEEEEEEEEETTEEEEPSS--EEEEEEEPPPSTT-S--------STTTSPPTT-EEEEEEEETTSS-EEE--HHHHTTT-SPEE---